Protein AF-A0A538DA56-F1 (afdb_monomer_lite)

Foldseek 3Di:
DVVLQVVQPVQVCCPDDDLADHPCLVVVLVVLLVVLVVLVVVCVVVVDLVSLVVSLVSLVVSLVSLVVNVVSQVVVVVVCVPPVDDDPGDRSSVPDDPVNSVVVNVVSVVVSVVSVCVSVPNPD

Sequence (124 aa):
MLSIWVARGGMQQAREPGSRIRPGLILSHFALAATGLVLWIIYVFTDSDALAWIAFVILLVVAVLGWTMFAIWWRRRQRAALAQAVDPGTPAEQNFPVAVVAGHGILAVTTVVLVFLTAIGVGD

pLDDT: mean 89.04, std 11.33, range [53.62, 98.44]

Radius of gyration: 17.09 Å; chains: 1; bounding box: 37×25×48 Å

Secondary structure (DSSP, 8-state):
-HHHHHHTTGGGGGGS-SS---HHHHHHHHHHHHHHHHHHHHHHHH--HHHHHHHHHHHHHHHHHHHHHHHHHHHHHHHHHHH----SS--GGGGS-HHHHHHHHHHHHHHHHHHHHHHTTTT-

Structure (mmCIF, N/CA/C/O backbone):
data_AF-A0A538DA56-F1
#
_entry.id   AF-A0A538DA56-F1
#
loop_
_atom_site.group_PDB
_atom_site.id
_atom_site.type_symbol
_atom_site.label_atom_id
_atom_site.label_alt_id
_atom_site.label_comp_id
_atom_site.label_asym_id
_atom_site.label_entity_id
_atom_site.label_seq_id
_atom_site.pdbx_PDB_ins_code
_atom_site.Cartn_x
_atom_site.Cartn_y
_atom_site.Cartn_z
_atom_site.occupancy
_atom_site.B_iso_or_equiv
_atom_site.auth_seq_id
_atom_site.auth_comp_id
_atom_site.auth_asym_id
_atom_site.auth_atom_id
_atom_site.pdbx_PDB_model_num
ATOM 1 N N . MET A 1 1 ? 7.966 4.261 -1.776 1.00 86.25 1 MET A N 1
ATOM 2 C CA . MET A 1 1 ? 7.848 3.874 -3.204 1.00 86.25 1 MET A CA 1
ATOM 3 C C . MET A 1 1 ? 7.3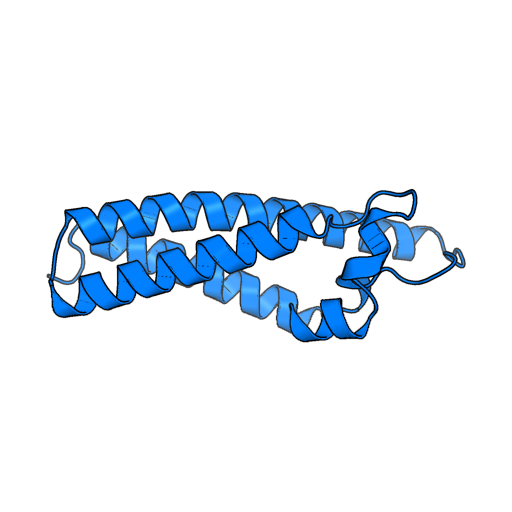75 5.024 -4.085 1.00 86.25 1 MET A C 1
ATOM 5 O O . MET A 1 1 ? 8.013 5.257 -5.103 1.00 86.25 1 MET A O 1
ATOM 9 N N . LEU A 1 2 ? 6.336 5.777 -3.692 1.00 88.38 2 LEU A N 1
ATOM 10 C CA . LEU A 1 2 ? 5.833 6.925 -4.465 1.00 88.38 2 LEU A CA 1
ATOM 11 C C . LEU A 1 2 ? 6.926 7.952 -4.821 1.00 88.38 2 LEU A C 1
ATOM 13 O O . LEU A 1 2 ? 7.031 8.354 -5.972 1.00 88.38 2 LEU A O 1
ATOM 17 N N . SER A 1 3 ? 7.794 8.303 -3.868 1.00 87.56 3 SER A N 1
ATOM 18 C CA . SER A 1 3 ? 8.925 9.217 -4.095 1.00 87.56 3 SER A CA 1
ATOM 19 C C . SER A 1 3 ? 9.888 8.727 -5.183 1.00 87.56 3 SER A C 1
ATOM 21 O O . SER A 1 3 ? 10.218 9.477 -6.095 1.00 87.56 3 SER A O 1
ATOM 23 N N . ILE A 1 4 ? 10.289 7.451 -5.131 1.00 88.06 4 ILE A N 1
ATOM 24 C CA . ILE A 1 4 ? 11.145 6.813 -6.147 1.00 88.06 4 ILE A CA 1
ATOM 25 C C . ILE A 1 4 ? 10.460 6.852 -7.515 1.00 88.06 4 ILE A C 1
ATOM 27 O O . ILE A 1 4 ? 11.106 7.125 -8.522 1.00 88.06 4 ILE A O 1
ATOM 31 N N . TRP A 1 5 ? 9.154 6.585 -7.550 1.00 89.81 5 TRP A N 1
ATOM 32 C CA . TRP A 1 5 ? 8.383 6.573 -8.786 1.00 89.81 5 TRP A CA 1
ATOM 33 C C . TRP A 1 5 ? 8.307 7.962 -9.433 1.00 89.81 5 TRP A C 1
ATOM 35 O O . TRP A 1 5 ? 8.593 8.095 -10.620 1.00 89.81 5 TRP A O 1
ATOM 45 N N . VAL A 1 6 ? 8.009 9.007 -8.651 1.00 88.00 6 VAL A N 1
ATOM 46 C CA . VAL A 1 6 ? 7.992 10.399 -9.135 1.00 88.00 6 VAL A CA 1
ATOM 47 C C . VAL A 1 6 ? 9.386 10.837 -9.592 1.00 88.00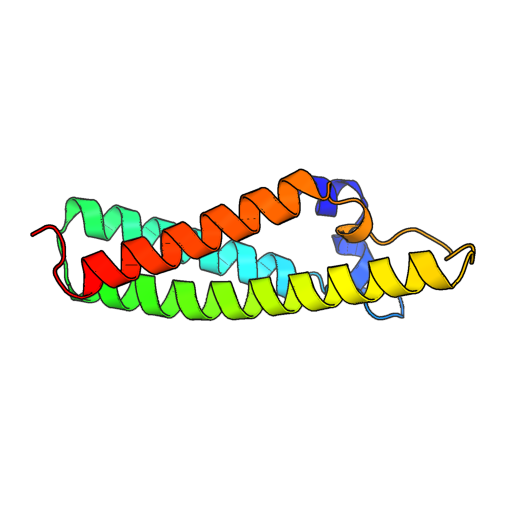 6 VAL A C 1
ATOM 49 O O . VAL A 1 6 ? 9.521 11.362 -10.695 1.00 88.00 6 VAL A O 1
ATOM 52 N N . ALA A 1 7 ? 10.429 10.556 -8.803 1.00 87.50 7 ALA A N 1
ATOM 53 C CA . ALA A 1 7 ? 11.812 10.921 -9.124 1.00 87.50 7 ALA A CA 1
ATOM 54 C C . ALA A 1 7 ? 12.328 10.276 -10.422 1.00 87.50 7 ALA A C 1
ATOM 56 O O . ALA A 1 7 ? 13.211 10.824 -11.073 1.00 87.50 7 ALA A O 1
ATOM 57 N N . ARG A 1 8 ? 11.773 9.122 -10.817 1.00 86.38 8 ARG A N 1
ATOM 58 C CA . ARG A 1 8 ? 12.119 8.413 -12.060 1.00 86.38 8 ARG A CA 1
ATOM 59 C C . ARG A 1 8 ? 11.127 8.657 -13.198 1.00 86.38 8 ARG A C 1
ATOM 61 O O . ARG A 1 8 ? 11.024 7.846 -14.114 1.00 86.38 8 ARG A O 1
ATOM 68 N N . GLY A 1 9 ? 10.388 9.763 -13.137 1.00 84.19 9 GLY A N 1
ATOM 69 C CA . GLY A 1 9 ? 9.533 10.211 -14.232 1.00 84.19 9 GLY A CA 1
ATOM 70 C C . GLY A 1 9 ? 8.204 9.458 -14.353 1.00 84.19 9 GLY A C 1
ATOM 71 O O . GLY A 1 9 ? 7.640 9.340 -15.441 1.00 84.19 9 GLY A O 1
ATOM 72 N N . GLY A 1 10 ? 7.688 8.919 -13.246 1.00 83.38 10 GLY A N 1
ATOM 73 C CA . GLY A 1 10 ? 6.438 8.162 -13.225 1.00 83.38 10 GLY A CA 1
ATOM 74 C C . GLY A 1 10 ? 5.235 8.914 -13.808 1.00 83.38 10 GLY A C 1
ATOM 75 O O . GLY A 1 10 ? 4.417 8.336 -14.521 1.00 83.38 10 GLY A O 1
ATOM 76 N N . MET A 1 11 ? 5.159 10.228 -13.588 1.00 85.75 11 MET A N 1
ATOM 77 C CA . MET A 1 11 ? 4.062 11.065 -14.093 1.00 85.75 11 MET A CA 1
ATOM 78 C C . MET A 1 11 ? 4.063 11.184 -15.624 1.00 85.75 11 MET A C 1
ATOM 80 O O . MET A 1 11 ? 3.003 11.298 -16.238 1.00 85.75 11 MET A O 1
ATOM 84 N N . GLN A 1 12 ? 5.238 11.121 -16.252 1.00 81.75 12 GLN A N 1
ATOM 85 C CA . GLN A 1 12 ? 5.404 11.217 -17.702 1.00 81.75 12 GLN A CA 1
ATOM 86 C C . GLN A 1 12 ? 5.040 9.900 -18.417 1.00 81.75 12 GLN A C 1
ATOM 88 O O . GLN A 1 12 ? 4.711 9.916 -19.603 1.00 81.75 12 GLN A O 1
ATOM 93 N N . GLN A 1 13 ? 4.983 8.773 -17.692 1.00 74.88 13 GLN A N 1
ATOM 94 C CA . GLN A 1 13 ? 4.715 7.440 -18.254 1.00 74.88 13 GLN A CA 1
ATOM 95 C C . GLN A 1 13 ? 3.283 7.237 -18.749 1.00 74.88 13 GLN A C 1
ATOM 97 O O . GLN A 1 13 ? 3.037 6.282 -19.480 1.00 74.88 13 GLN A O 1
ATOM 102 N N . ALA A 1 14 ? 2.343 8.125 -18.405 1.00 68.62 14 ALA A N 1
ATOM 103 C CA . ALA A 1 14 ? 0.975 8.063 -18.929 1.00 68.62 14 ALA A CA 1
ATOM 104 C C . ALA A 1 14 ? 0.904 8.192 -20.460 1.00 68.62 14 ALA A C 1
ATOM 106 O O . ALA A 1 14 ? -0.067 7.733 -21.056 1.00 68.62 14 ALA A O 1
ATOM 107 N N . ARG A 1 15 ? 1.902 8.835 -21.081 1.00 66.94 15 ARG A N 1
ATOM 108 C CA . ARG A 1 15 ? 1.935 9.111 -22.525 1.00 66.94 15 ARG A CA 1
ATOM 109 C C . ARG A 1 15 ? 2.710 8.066 -23.325 1.00 66.94 15 ARG A C 1
ATOM 111 O O . ARG A 1 15 ? 2.687 8.115 -24.549 1.00 66.94 15 ARG A O 1
ATOM 118 N N . GLU A 1 16 ? 3.391 7.136 -22.657 1.00 66.69 16 GLU A N 1
ATOM 119 C CA . GLU A 1 16 ? 4.249 6.159 -23.323 1.00 66.69 16 GLU A CA 1
ATOM 120 C C . GLU A 1 16 ? 3.545 4.804 -23.522 1.00 66.69 16 GLU A C 1
ATOM 122 O O . GLU A 1 16 ? 2.922 4.290 -22.588 1.00 66.69 16 GLU A O 1
ATOM 127 N N . PRO A 1 17 ? 3.662 4.181 -24.712 1.00 58.69 17 PRO A N 1
ATOM 128 C CA . PRO A 1 17 ? 3.107 2.856 -24.962 1.00 58.69 17 PRO A CA 1
ATOM 129 C C . PRO A 1 17 ? 3.749 1.772 -24.071 1.00 58.69 17 PRO A C 1
ATOM 131 O O . PRO A 1 17 ? 4.946 1.805 -23.769 1.00 58.69 17 PRO A O 1
ATOM 134 N N . GLY A 1 18 ? 2.957 0.771 -23.669 1.00 65.56 18 GLY A N 1
ATOM 135 C CA . GLY A 1 18 ? 3.429 -0.440 -22.980 1.00 65.56 18 GLY A CA 1
ATOM 136 C C . GLY A 1 18 ? 2.663 -0.802 -21.700 1.00 65.56 18 GLY A C 1
ATOM 137 O O . GLY A 1 18 ? 1.844 -0.039 -21.191 1.00 65.56 18 GLY A O 1
ATOM 138 N N . SER A 1 19 ? 2.937 -1.991 -21.147 1.00 65.00 19 SER A N 1
ATOM 139 C CA . SER A 1 19 ? 2.333 -2.463 -19.889 1.00 65.00 19 SER A CA 1
ATOM 140 C C . SER A 1 19 ? 3.048 -1.855 -18.671 1.00 65.00 19 SER A C 1
ATOM 142 O O . SER A 1 19 ? 3.893 -2.505 -18.046 1.00 65.00 19 SER A O 1
ATOM 144 N N . ARG A 1 20 ? 2.756 -0.586 -18.373 1.00 79.62 20 ARG A N 1
ATOM 145 C CA . ARG A 1 20 ? 3.302 0.157 -17.223 1.00 79.62 20 ARG A CA 1
ATOM 146 C C . ARG A 1 20 ? 2.229 0.392 -16.176 1.00 79.62 20 ARG A C 1
ATOM 148 O O . ARG A 1 20 ? 1.035 0.390 -16.490 1.00 79.62 20 ARG A O 1
ATOM 155 N N . ILE A 1 21 ? 2.644 0.624 -14.938 1.00 80.06 21 ILE A N 1
ATOM 156 C CA . ILE A 1 21 ? 1.698 1.055 -13.911 1.00 80.06 21 ILE A CA 1
ATOM 157 C C . ILE A 1 21 ? 1.238 2.482 -14.235 1.00 80.06 21 ILE A C 1
ATOM 159 O O . ILE A 1 21 ? 2.037 3.415 -14.278 1.00 80.06 21 ILE A O 1
ATOM 163 N N . ARG A 1 22 ? -0.066 2.656 -14.485 1.00 84.88 22 ARG A N 1
ATOM 164 C CA . ARG A 1 22 ? -0.641 3.967 -14.819 1.00 84.88 22 ARG A CA 1
ATOM 165 C C . ARG A 1 22 ? -0.553 4.908 -13.608 1.00 84.88 22 ARG A C 1
ATOM 167 O O . ARG A 1 22 ? -0.883 4.460 -12.508 1.00 84.88 22 ARG A O 1
ATOM 174 N N . PRO A 1 23 ? -0.240 6.206 -13.796 1.00 86.31 23 PRO A N 1
ATOM 175 C CA . PRO A 1 23 ? -0.251 7.195 -12.715 1.00 86.31 23 PRO A CA 1
ATOM 176 C C . PRO A 1 23 ? -1.523 7.176 -11.872 1.00 86.31 23 PRO A C 1
ATOM 178 O O . PRO A 1 23 ? -1.444 7.152 -10.649 1.00 86.31 23 PRO A O 1
ATOM 181 N N . GLY A 1 24 ? -2.690 7.088 -12.521 1.00 87.44 24 GLY A N 1
ATOM 182 C CA . GLY A 1 24 ? -3.973 7.001 -11.822 1.00 87.44 24 GLY A CA 1
ATOM 183 C C . GLY A 1 24 ? -4.044 5.824 -10.848 1.00 87.44 24 GLY A C 1
ATOM 184 O O . GLY A 1 24 ? -4.534 5.993 -9.746 1.00 87.44 24 GLY A O 1
ATOM 185 N N . LEU A 1 25 ? -3.476 4.662 -11.189 1.00 90.38 25 LEU A N 1
ATOM 186 C CA . LEU A 1 25 ? -3.514 3.485 -10.317 1.00 90.38 25 LEU A CA 1
ATOM 187 C C . LEU A 1 25 ? -2.681 3.691 -9.042 1.00 90.38 25 LEU A C 1
ATOM 189 O O . LEU A 1 25 ? -3.164 3.415 -7.947 1.00 90.38 25 LEU A O 1
ATOM 193 N N . ILE A 1 26 ? -1.457 4.219 -9.179 1.00 92.38 26 ILE A N 1
ATOM 194 C CA . ILE A 1 26 ? -0.571 4.513 -8.038 1.00 92.38 26 ILE A CA 1
ATOM 195 C C . ILE A 1 26 ? -1.172 5.598 -7.149 1.00 92.38 26 ILE A C 1
ATOM 197 O O . ILE A 1 26 ? -1.183 5.454 -5.927 1.00 92.38 26 ILE A O 1
ATOM 201 N N . LEU A 1 27 ? -1.668 6.678 -7.758 1.00 93.56 27 LEU A N 1
ATOM 202 C CA . LEU A 1 27 ? -2.240 7.802 -7.025 1.00 93.56 27 LEU A CA 1
ATOM 203 C C . LEU A 1 27 ? -3.537 7.404 -6.319 1.00 93.56 27 LEU A C 1
ATOM 205 O O . LEU A 1 27 ? -3.699 7.744 -5.153 1.00 93.56 27 LEU A O 1
ATOM 209 N N . SER A 1 28 ? -4.417 6.636 -6.968 1.00 95.00 28 SER A N 1
ATOM 210 C CA . SER A 1 28 ? -5.636 6.118 -6.338 1.00 95.00 28 SER A CA 1
ATOM 211 C C . SER A 1 28 ? -5.324 5.167 -5.187 1.00 95.00 28 SER A C 1
ATOM 213 O O . SER A 1 28 ? -5.925 5.303 -4.127 1.00 95.00 28 SER A O 1
ATOM 215 N N . HIS A 1 29 ? -4.366 4.248 -5.351 1.00 96.50 29 HIS A N 1
ATOM 216 C CA . HIS A 1 29 ? -3.936 3.370 -4.261 1.00 96.50 29 HIS A CA 1
ATOM 217 C C . HIS A 1 29 ? -3.409 4.178 -3.067 1.00 96.50 29 HIS A C 1
ATOM 219 O O . HIS A 1 29 ? -3.833 3.948 -1.938 1.00 96.50 29 HIS A O 1
ATOM 225 N N . PHE A 1 30 ? -2.531 5.156 -3.314 1.00 96.25 30 PHE A N 1
ATOM 226 C CA . PHE A 1 30 ? -1.973 6.001 -2.258 1.00 96.25 30 PHE A CA 1
ATOM 227 C C . PHE A 1 30 ? -3.039 6.861 -1.569 1.00 96.25 30 PHE A C 1
ATOM 229 O O . PHE A 1 30 ? -3.074 6.917 -0.343 1.00 96.25 30 PHE A O 1
ATOM 236 N N . ALA A 1 31 ? -3.919 7.503 -2.340 1.00 97.19 31 ALA A N 1
ATOM 237 C CA . ALA A 1 31 ? -4.983 8.343 -1.804 1.00 97.19 31 ALA A CA 1
ATOM 238 C C . ALA A 1 31 ? -5.958 7.529 -0.943 1.00 97.19 31 ALA A C 1
ATOM 240 O O . ALA A 1 31 ? -6.232 7.919 0.186 1.00 97.19 31 ALA A O 1
ATOM 241 N N . LEU A 1 32 ? -6.411 6.365 -1.427 1.00 97.44 32 LEU A N 1
ATOM 242 C CA . LEU A 1 32 ? -7.290 5.481 -0.657 1.00 97.44 32 LEU A CA 1
ATOM 243 C C . LEU A 1 32 ? -6.605 4.945 0.606 1.00 97.44 32 LEU A C 1
ATOM 245 O O . LEU A 1 32 ? -7.238 4.898 1.656 1.00 97.44 32 LEU A O 1
ATOM 249 N N . ALA A 1 33 ? -5.318 4.589 0.534 1.00 97.19 33 ALA A N 1
ATOM 250 C CA . ALA A 1 33 ? -4.555 4.158 1.704 1.00 97.19 33 ALA A CA 1
ATOM 251 C C . ALA A 1 33 ? -4.441 5.272 2.756 1.00 97.19 33 ALA A C 1
ATOM 253 O O . ALA A 1 33 ? -4.635 5.020 3.943 1.00 97.19 33 ALA A O 1
ATOM 254 N N . ALA A 1 34 ? -4.176 6.510 2.328 1.00 97.88 34 ALA A N 1
ATOM 255 C CA . ALA A 1 34 ? -4.128 7.664 3.220 1.00 97.88 34 ALA A CA 1
ATOM 256 C C . ALA A 1 34 ? -5.499 7.952 3.853 1.00 97.88 34 ALA A C 1
ATOM 258 O O . ALA A 1 34 ? -5.582 8.150 5.062 1.00 97.88 34 ALA A O 1
ATOM 259 N N . THR A 1 35 ? -6.580 7.915 3.067 1.00 98.31 35 THR A N 1
ATOM 260 C CA . THR A 1 35 ? -7.948 8.075 3.581 1.00 98.31 35 THR A CA 1
ATOM 261 C C . THR A 1 35 ? -8.306 6.979 4.582 1.00 98.31 35 THR A C 1
ATOM 263 O O . THR A 1 35 ? -8.796 7.290 5.664 1.00 98.31 35 THR A O 1
ATOM 266 N N . GLY A 1 36 ? -8.021 5.713 4.264 1.00 97.69 36 GLY A N 1
ATOM 267 C CA . GLY A 1 36 ? -8.251 4.590 5.173 1.00 97.69 36 GLY A CA 1
ATOM 268 C C . GLY A 1 36 ? -7.479 4.737 6.486 1.00 97.69 36 GLY A C 1
ATOM 269 O O . GLY A 1 36 ? -8.048 4.523 7.551 1.00 97.69 36 GLY A O 1
ATOM 270 N N . LEU A 1 37 ? -6.221 5.190 6.427 1.00 97.81 37 LEU A N 1
ATOM 271 C CA . LEU A 1 37 ? -5.413 5.460 7.619 1.00 97.81 37 LEU A CA 1
ATOM 272 C C . LEU A 1 37 ? -6.007 6.581 8.483 1.00 97.81 37 LEU A C 1
ATOM 274 O O . LEU A 1 37 ? -6.044 6.448 9.701 1.00 97.81 37 LEU A O 1
ATOM 278 N N . VAL A 1 38 ? -6.489 7.667 7.875 1.00 98.44 38 VAL A N 1
ATOM 279 C CA . VAL A 1 38 ? -7.149 8.755 8.616 1.00 98.44 38 VAL A CA 1
ATOM 280 C C . VAL A 1 38 ? -8.399 8.242 9.328 1.00 98.44 38 VAL A C 1
ATOM 282 O O . VAL A 1 38 ? -8.570 8.509 10.514 1.00 98.44 38 VAL A O 1
ATOM 285 N N . LEU A 1 39 ? -9.245 7.471 8.640 1.00 97.81 39 LEU A N 1
ATOM 286 C CA . LEU A 1 39 ? -10.447 6.892 9.248 1.00 97.81 39 LEU A CA 1
ATOM 287 C C . LEU A 1 39 ? -10.105 5.920 10.380 1.00 97.81 39 LEU A C 1
ATOM 289 O O . LEU A 1 39 ? -10.756 5.954 11.419 1.00 97.81 39 LEU A O 1
ATOM 293 N N . TRP A 1 40 ? -9.055 5.116 10.212 1.00 97.56 40 TRP A N 1
ATOM 294 C CA . TRP A 1 40 ? -8.552 4.234 11.262 1.00 97.56 40 TRP A CA 1
ATOM 295 C C . TRP A 1 40 ? -8.060 5.008 12.492 1.00 97.56 40 TRP A C 1
ATOM 297 O O . TRP A 1 40 ? -8.369 4.640 13.619 1.00 97.56 40 TRP A O 1
ATOM 307 N N . ILE A 1 41 ? -7.338 6.115 12.297 1.00 97.69 41 ILE A N 1
ATOM 308 C CA . ILE A 1 41 ? -6.897 6.976 13.404 1.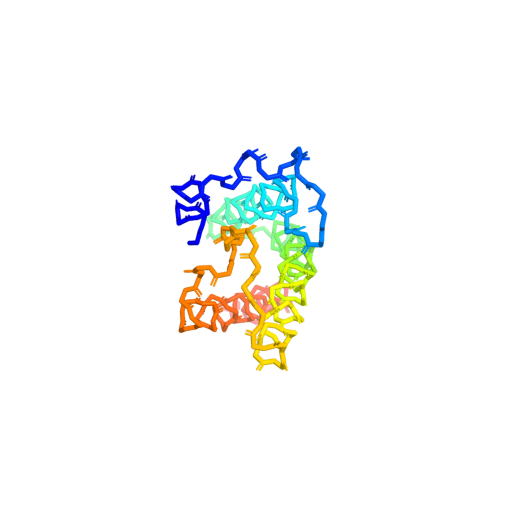00 97.69 41 ILE A CA 1
ATOM 309 C C . ILE A 1 41 ? -8.105 7.553 14.150 1.00 97.69 41 ILE A C 1
ATOM 311 O O . ILE A 1 41 ? -8.111 7.561 15.375 1.00 97.69 41 ILE A O 1
ATOM 315 N N . ILE A 1 42 ? -9.139 8.005 13.433 1.00 97.94 42 ILE A N 1
ATOM 316 C CA . ILE A 1 42 ? -10.376 8.490 14.063 1.00 97.94 42 ILE A CA 1
ATOM 317 C C . ILE A 1 42 ? -11.059 7.359 14.841 1.00 97.94 42 ILE A C 1
ATOM 319 O O . ILE A 1 42 ? -11.490 7.593 15.969 1.00 97.94 42 ILE A O 1
ATOM 323 N N . TYR A 1 43 ? -11.121 6.145 14.283 1.00 95.94 43 TYR A N 1
ATOM 324 C CA . TYR A 1 43 ? -11.636 4.966 14.985 1.00 95.94 43 TYR A CA 1
ATOM 325 C C . TYR A 1 43 ? -10.918 4.763 16.327 1.00 95.94 43 TYR A C 1
ATOM 327 O O . TYR A 1 43 ? -11.591 4.719 17.345 1.00 95.94 43 TYR A O 1
ATOM 335 N N . VAL A 1 44 ? -9.582 4.787 16.365 1.00 96.44 44 VAL A N 1
ATOM 336 C CA . VAL A 1 44 ? -8.808 4.604 17.611 1.00 96.44 44 VAL A CA 1
ATOM 337 C C . VAL A 1 44 ? -9.195 5.599 18.722 1.00 96.44 44 VAL A C 1
ATOM 339 O O . VAL A 1 44 ? -9.080 5.274 19.898 1.00 96.44 44 VAL A O 1
ATOM 342 N N . PHE A 1 45 ? -9.663 6.804 18.381 1.00 97.62 45 PHE A N 1
ATOM 343 C CA . PHE A 1 45 ? -10.116 7.793 19.370 1.00 97.62 45 PHE A CA 1
ATOM 344 C C . PHE A 1 45 ? -11.604 7.716 19.715 1.00 97.62 45 PHE A C 1
ATOM 346 O O . 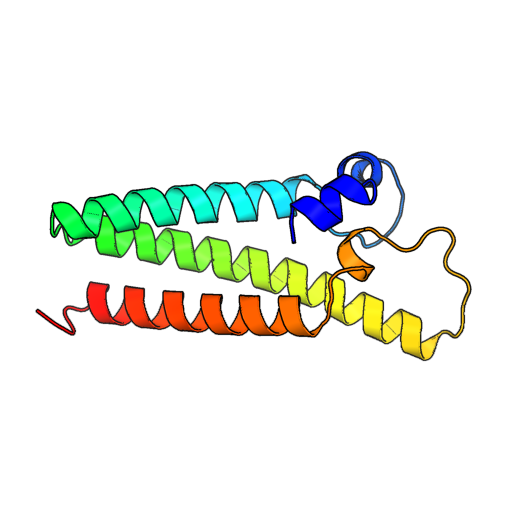PHE A 1 45 ? -12.014 8.226 20.755 1.00 97.62 45 PHE A O 1
ATOM 353 N N . THR A 1 46 ? -12.420 7.179 18.811 1.00 96.88 46 THR A N 1
ATOM 354 C CA . THR A 1 46 ? -13.888 7.226 18.906 1.00 96.88 46 THR A CA 1
ATOM 355 C C . THR A 1 46 ? -14.513 5.880 19.229 1.00 96.88 46 THR A C 1
ATOM 357 O O . THR A 1 46 ? -15.682 5.852 19.600 1.00 96.88 46 THR A O 1
ATOM 360 N N . ASP A 1 47 ? -13.753 4.801 19.054 1.00 94.75 47 ASP A N 1
ATOM 361 C CA . ASP A 1 47 ? -14.162 3.409 19.223 1.00 94.75 47 ASP A CA 1
ATOM 362 C C . ASP A 1 47 ? -15.458 3.063 18.471 1.00 94.75 47 ASP A C 1
ATOM 364 O O . ASP A 1 47 ? -16.357 2.379 18.946 1.00 94.75 47 ASP A O 1
ATOM 368 N N . SER A 1 48 ? -15.609 3.635 17.274 1.00 96.56 48 SER A N 1
ATOM 369 C CA . SER A 1 48 ? -16.812 3.457 16.465 1.00 96.56 48 SER A CA 1
ATOM 370 C C . SER A 1 48 ? -16.708 2.223 15.569 1.00 96.56 48 SER A C 1
ATOM 372 O O . SER A 1 48 ? -15.993 2.254 14.563 1.00 96.56 48 SER A O 1
ATOM 374 N N . ASP A 1 49 ? -17.521 1.199 15.842 1.00 94.50 49 ASP A N 1
ATOM 375 C CA . ASP A 1 49 ? -17.643 -0.006 15.001 1.00 94.50 49 ASP A CA 1
ATOM 376 C C . ASP A 1 49 ? -17.852 0.326 13.519 1.00 94.50 49 ASP A C 1
ATOM 378 O O . ASP A 1 49 ? -17.258 -0.280 12.624 1.00 94.50 49 ASP A O 1
ATOM 382 N N . ALA A 1 50 ? -18.675 1.342 13.238 1.00 96.25 50 ALA A N 1
ATOM 383 C CA . ALA A 1 50 ? -18.934 1.789 11.876 1.00 96.25 50 ALA A CA 1
ATOM 384 C C . ALA A 1 50 ? -17.645 2.248 11.172 1.00 96.25 50 ALA A C 1
ATOM 386 O O . ALA A 1 50 ? -17.429 1.914 10.006 1.00 96.25 50 ALA A O 1
ATOM 387 N N . LEU A 1 51 ? -16.768 2.981 11.867 1.00 96.38 51 LEU A N 1
ATOM 388 C CA . LEU A 1 51 ? -15.490 3.422 11.308 1.00 96.38 51 LEU A CA 1
ATOM 389 C C . LEU A 1 51 ? -14.515 2.260 11.111 1.00 96.38 51 LEU A C 1
ATOM 391 O O . LEU A 1 51 ? -13.834 2.244 10.084 1.00 96.38 51 LEU A O 1
ATOM 395 N N . ALA A 1 52 ? -14.482 1.280 12.021 1.00 95.56 52 ALA A N 1
ATOM 396 C CA . ALA A 1 52 ? -13.666 0.077 11.857 1.00 95.56 52 ALA A CA 1
ATOM 397 C C . ALA A 1 52 ? -14.057 -0.691 10.582 1.00 95.56 52 ALA A C 1
ATOM 399 O O . ALA A 1 52 ? -13.201 -0.986 9.742 1.00 95.56 52 ALA A O 1
ATOM 400 N N . TRP A 1 53 ? -15.358 -0.919 10.366 1.00 98.06 53 TRP A N 1
ATOM 401 C CA . TRP A 1 53 ? -15.862 -1.586 9.161 1.00 98.06 53 TRP A CA 1
ATOM 402 C C . TRP A 1 53 ? -15.619 -0.781 7.879 1.00 98.06 53 TRP A C 1
ATOM 404 O O . TRP A 1 53 ? -15.201 -1.349 6.867 1.00 98.06 53 TRP A O 1
ATOM 414 N N . ILE A 1 54 ? -15.825 0.542 7.899 1.00 98.06 54 ILE A N 1
ATOM 415 C CA . ILE A 1 54 ? -15.541 1.400 6.737 1.00 98.06 54 ILE A CA 1
ATOM 416 C C . ILE A 1 54 ? -14.045 1.364 6.394 1.00 98.06 54 ILE A C 1
ATOM 418 O O . ILE A 1 54 ? -13.684 1.173 5.228 1.00 98.06 54 ILE A O 1
ATOM 422 N N . ALA A 1 55 ? -13.168 1.516 7.391 1.00 96.38 55 ALA A N 1
ATOM 423 C CA . ALA A 1 55 ? -11.721 1.453 7.202 1.00 96.38 55 ALA A CA 1
ATOM 424 C C . ALA A 1 55 ? -11.289 0.086 6.650 1.00 96.38 55 ALA A C 1
ATOM 426 O O . ALA A 1 55 ? -10.482 0.029 5.719 1.00 96.38 55 ALA A O 1
ATOM 427 N N . PHE A 1 56 ? -11.878 -1.004 7.151 1.00 97.94 56 PHE A N 1
ATOM 428 C CA . PHE A 1 56 ? -11.631 -2.353 6.652 1.00 97.94 56 PHE A CA 1
ATOM 429 C C . PHE A 1 56 ? -12.018 -2.511 5.175 1.00 97.94 56 PHE A C 1
ATOM 431 O O . PHE A 1 56 ? -11.205 -2.964 4.368 1.00 97.94 56 PHE A O 1
ATOM 438 N N . VAL A 1 57 ? -13.220 -2.083 4.779 1.00 98.44 57 VAL A N 1
ATOM 439 C CA . VAL A 1 57 ? -13.667 -2.163 3.376 1.00 98.44 57 VAL A CA 1
ATOM 440 C C . VAL A 1 57 ? -12.757 -1.344 2.456 1.00 98.44 57 VAL A C 1
ATOM 442 O O . VAL A 1 57 ? -12.368 -1.822 1.387 1.00 98.44 57 VAL A O 1
ATOM 445 N N . ILE A 1 58 ? -12.352 -0.141 2.875 1.00 98.00 58 ILE A N 1
ATOM 446 C CA . ILE A 1 58 ? -11.384 0.672 2.124 1.00 98.00 58 ILE A CA 1
ATOM 447 C C . ILE A 1 58 ? -10.049 -0.068 1.991 1.00 98.00 58 ILE A C 1
ATOM 449 O O . ILE A 1 58 ? -9.488 -0.114 0.894 1.00 98.00 58 ILE A O 1
ATOM 453 N N . LEU A 1 59 ? -9.557 -0.695 3.064 1.00 97.56 59 LEU A N 1
ATOM 454 C CA . LEU A 1 59 ? -8.328 -1.489 3.029 1.00 97.56 59 LEU A CA 1
ATOM 455 C C . LEU A 1 59 ? -8.412 -2.665 2.051 1.00 97.56 59 LEU A C 1
ATOM 457 O O . LEU A 1 59 ? -7.427 -2.933 1.364 1.00 97.56 59 LEU A O 1
ATOM 461 N N . LEU A 1 60 ? -9.567 -3.323 1.911 1.00 98.25 60 LEU A N 1
ATOM 462 C CA . LEU A 1 60 ? -9.751 -4.375 0.904 1.00 98.25 60 LEU A CA 1
ATOM 463 C C . LEU A 1 60 ? -9.602 -3.828 -0.522 1.00 98.25 60 LEU A C 1
ATOM 465 O O . LEU A 1 60 ? -8.897 -4.418 -1.343 1.00 98.25 60 LEU A O 1
ATOM 469 N N . VAL A 1 61 ? -10.197 -2.667 -0.815 1.00 98.38 61 VAL A N 1
ATOM 470 C CA . VAL A 1 61 ? -10.036 -2.002 -2.121 1.00 98.38 61 VAL A CA 1
ATOM 471 C C . VAL A 1 61 ? -8.571 -1.623 -2.357 1.00 98.38 61 VAL A C 1
ATOM 473 O O . VAL A 1 61 ? -8.017 -1.893 -3.426 1.00 98.38 61 VAL A O 1
ATOM 476 N N . VAL A 1 62 ? -7.911 -1.051 -1.348 1.00 98.25 62 VAL A N 1
ATOM 477 C CA . VAL A 1 62 ? -6.481 -0.706 -1.385 1.00 98.25 62 VAL A CA 1
ATOM 478 C C . VAL A 1 62 ? -5.621 -1.942 -1.659 1.00 98.25 62 VAL A C 1
ATOM 480 O O . VAL A 1 62 ? -4.712 -1.866 -2.492 1.00 98.25 62 VAL A O 1
ATOM 483 N N . ALA A 1 63 ? -5.919 -3.074 -1.015 1.00 97.56 63 ALA A N 1
ATOM 484 C CA . ALA A 1 63 ? -5.209 -4.338 -1.181 1.00 97.56 63 ALA A CA 1
ATOM 485 C C . ALA A 1 63 ? -5.363 -4.900 -2.600 1.00 97.56 63 ALA A C 1
ATOM 487 O O . ALA A 1 63 ? -4.370 -5.306 -3.204 1.00 97.56 63 ALA A O 1
ATOM 488 N N . VAL A 1 64 ? -6.568 -4.847 -3.178 1.00 98.12 64 VAL A N 1
ATOM 489 C CA . VAL A 1 64 ? -6.801 -5.245 -4.577 1.00 98.12 64 VAL A CA 1
ATOM 490 C C . VAL A 1 64 ? -5.981 -4.374 -5.532 1.00 98.12 64 VAL A C 1
ATOM 492 O O . VAL A 1 64 ? -5.277 -4.899 -6.399 1.00 98.12 64 VAL A O 1
ATOM 495 N N . LEU A 1 65 ? -5.999 -3.048 -5.361 1.00 96.06 65 LEU A N 1
ATOM 496 C CA . LEU A 1 65 ? -5.196 -2.140 -6.190 1.00 96.06 65 LEU A CA 1
ATOM 497 C C . LEU A 1 65 ? -3.691 -2.423 -6.049 1.00 96.06 65 LEU A C 1
ATOM 499 O O . LEU A 1 65 ? -2.988 -2.538 -7.057 1.00 96.06 65 LEU A O 1
ATOM 503 N N . GLY A 1 66 ? -3.213 -2.608 -4.815 1.00 95.50 66 GLY A N 1
ATOM 504 C CA . GLY A 1 66 ? -1.820 -2.940 -4.513 1.00 95.50 66 GLY A CA 1
ATOM 505 C C . GLY A 1 66 ? -1.385 -4.270 -5.134 1.00 95.50 66 GLY A C 1
ATOM 506 O O . GLY A 1 66 ? -0.327 -4.343 -5.762 1.00 95.50 66 GLY A O 1
ATOM 507 N N . TRP A 1 67 ? -2.232 -5.301 -5.064 1.00 96.50 67 TRP A N 1
ATOM 508 C CA . TRP A 1 67 ? -1.995 -6.591 -5.715 1.00 96.50 67 TRP A CA 1
ATOM 509 C C . TRP A 1 67 ? -1.924 -6.462 -7.236 1.00 96.50 67 TRP A C 1
ATOM 511 O O . TRP A 1 67 ? -1.036 -7.025 -7.878 1.00 96.50 67 TRP A O 1
ATOM 521 N N . THR A 1 68 ? -2.816 -5.664 -7.825 1.00 95.00 68 THR A N 1
ATOM 522 C CA . THR A 1 68 ? -2.824 -5.411 -9.271 1.00 95.00 68 THR A CA 1
ATOM 523 C C . THR A 1 68 ? -1.505 -4.771 -9.714 1.00 95.00 68 THR A C 1
ATOM 525 O O . THR A 1 68 ? -0.891 -5.202 -10.694 1.00 95.00 68 THR A O 1
ATOM 528 N N . MET A 1 69 ? -1.027 -3.781 -8.956 1.00 94.12 69 MET A N 1
ATOM 529 C CA . MET A 1 69 ? 0.267 -3.132 -9.172 1.00 94.12 69 MET A CA 1
ATOM 530 C C . MET A 1 69 ? 1.438 -4.109 -9.013 1.00 94.12 69 MET A C 1
ATOM 532 O O . MET A 1 69 ? 2.314 -4.153 -9.881 1.00 94.12 69 MET A O 1
ATOM 536 N N . PHE A 1 70 ? 1.432 -4.929 -7.959 1.00 93.94 70 PHE A N 1
ATOM 537 C CA . PHE A 1 70 ? 2.441 -5.962 -7.721 1.00 93.94 70 PHE A CA 1
ATOM 538 C C . PHE A 1 70 ? 2.498 -6.976 -8.869 1.00 93.94 70 PHE A C 1
ATOM 540 O O . PHE A 1 70 ? 3.576 -7.267 -9.383 1.00 93.94 70 PHE A O 1
ATOM 547 N N . ALA A 1 71 ? 1.348 -7.448 -9.353 1.00 93.00 71 ALA A N 1
ATOM 548 C CA . ALA A 1 71 ? 1.268 -8.386 -10.467 1.00 93.00 71 ALA A CA 1
ATOM 549 C C . ALA A 1 71 ? 1.795 -7.789 -11.784 1.00 93.00 71 ALA A C 1
ATOM 551 O O . ALA A 1 71 ? 2.394 -8.500 -12.593 1.00 93.00 71 ALA A O 1
ATOM 552 N N . ILE A 1 72 ? 1.579 -6.492 -12.040 1.00 90.94 72 ILE A N 1
ATOM 553 C CA . ILE A 1 72 ? 2.171 -5.795 -13.197 1.00 90.94 72 ILE A CA 1
ATOM 554 C C . ILE A 1 72 ? 3.694 -5.709 -13.038 1.00 90.94 72 ILE A C 1
ATOM 556 O O . ILE A 1 72 ? 4.431 -6.091 -13.952 1.00 90.94 72 ILE A O 1
ATOM 560 N N . TRP A 1 73 ? 4.160 -5.258 -11.871 1.00 91.69 73 TRP A N 1
ATOM 561 C CA . TRP A 1 73 ? 5.580 -5.113 -11.554 1.00 91.69 73 TRP A CA 1
ATOM 562 C C . TRP A 1 73 ? 6.341 -6.441 -11.673 1.00 91.69 73 TRP A C 1
ATOM 564 O O . TRP A 1 73 ? 7.364 -6.505 -12.361 1.00 91.69 73 TRP A O 1
ATOM 574 N N . TRP A 1 74 ? 5.802 -7.507 -11.077 1.00 90.69 74 TRP A N 1
ATOM 575 C CA . TRP A 1 74 ? 6.396 -8.842 -11.044 1.00 90.69 74 TRP A CA 1
ATOM 576 C C . TRP A 1 74 ? 6.469 -9.481 -12.431 1.00 90.69 74 TRP A C 1
ATOM 578 O O . TRP A 1 74 ? 7.544 -9.905 -12.859 1.00 90.69 74 TRP A O 1
ATOM 588 N N . ARG A 1 75 ? 5.356 -9.483 -13.184 1.00 88.81 75 ARG A N 1
ATOM 589 C CA . ARG A 1 75 ? 5.316 -10.043 -14.548 1.00 88.81 75 ARG A CA 1
ATOM 590 C C . ARG A 1 75 ? 6.344 -9.385 -15.460 1.00 88.81 75 ARG A C 1
ATOM 592 O O . ARG A 1 75 ? 6.980 -10.063 -16.263 1.00 88.81 75 ARG A O 1
ATOM 599 N N . ARG A 1 76 ? 6.526 -8.066 -15.352 1.00 84.75 76 ARG A N 1
ATOM 600 C CA . ARG A 1 76 ? 7.499 -7.352 -16.184 1.00 84.75 76 ARG A CA 1
ATOM 601 C C . ARG A 1 76 ? 8.937 -7.663 -15.784 1.00 84.75 76 ARG A C 1
ATOM 603 O O . ARG A 1 76 ? 9.767 -7.866 -16.665 1.00 84.75 76 ARG A O 1
ATOM 610 N N . ARG A 1 77 ? 9.212 -7.784 -14.485 1.00 85.19 77 ARG A N 1
ATOM 611 C CA . ARG A 1 77 ? 10.530 -8.186 -13.987 1.00 85.19 77 ARG A CA 1
ATOM 612 C C . ARG A 1 77 ? 10.916 -9.593 -14.454 1.00 85.19 77 ARG A C 1
ATOM 614 O O . ARG A 1 77 ? 12.045 -9.794 -14.889 1.00 85.19 77 ARG A O 1
ATOM 621 N N . GLN A 1 78 ? 9.970 -10.537 -14.439 1.00 85.56 78 GLN A N 1
ATOM 622 C CA . GLN A 1 78 ? 10.177 -11.885 -14.982 1.00 85.56 78 GLN A CA 1
ATOM 623 C C . GLN A 1 78 ? 10.470 -11.862 -16.488 1.00 85.56 78 GLN A C 1
ATOM 625 O O . GLN A 1 78 ? 11.417 -12.500 -16.935 1.00 85.56 78 GLN A O 1
ATOM 630 N N . ARG A 1 79 ? 9.709 -11.088 -17.275 1.00 81.88 79 ARG A N 1
ATOM 631 C CA . ARG A 1 79 ? 9.964 -10.940 -18.720 1.00 81.88 79 ARG A CA 1
ATOM 632 C C . ARG A 1 79 ? 11.338 -10.339 -19.013 1.00 81.88 79 ARG A C 1
ATOM 634 O O . ARG A 1 79 ? 12.021 -10.830 -19.902 1.00 81.88 79 ARG A O 1
ATOM 641 N N . ALA A 1 80 ? 11.753 -9.319 -18.261 1.00 76.31 80 ALA A N 1
ATOM 642 C CA . ALA A 1 80 ? 13.072 -8.708 -18.413 1.00 76.31 80 ALA A CA 1
ATOM 643 C C . ALA A 1 80 ? 14.208 -9.701 -18.106 1.00 76.31 80 ALA A C 1
ATOM 645 O O . ALA A 1 80 ? 15.184 -9.756 -18.847 1.00 76.31 80 ALA A O 1
ATOM 646 N N . ALA A 1 81 ? 14.054 -10.529 -17.066 1.00 77.00 81 ALA A N 1
ATOM 647 C CA . ALA A 1 81 ? 15.023 -11.574 -16.734 1.00 77.00 81 ALA A CA 1
ATOM 648 C C . ALA A 1 81 ? 15.158 -12.638 -17.841 1.00 77.00 81 ALA A C 1
ATOM 650 O O . ALA A 1 81 ? 16.253 -13.138 -18.077 1.00 77.00 81 ALA A O 1
ATOM 651 N N . LEU A 1 82 ? 14.060 -12.962 -18.533 1.00 73.75 82 LEU A N 1
ATOM 652 C CA . LEU A 1 82 ? 14.044 -13.949 -19.618 1.00 73.75 82 LEU A CA 1
ATOM 653 C C . LEU A 1 82 ? 14.565 -13.400 -20.954 1.00 73.75 82 LEU A C 1
ATOM 655 O O . LEU A 1 82 ? 15.085 -14.165 -21.759 1.00 73.75 82 LEU A O 1
ATOM 659 N N . ALA A 1 83 ? 14.406 -12.101 -21.217 1.00 66.44 83 ALA A N 1
ATOM 660 C CA . ALA A 1 83 ? 14.610 -11.552 -22.555 1.00 66.44 83 ALA A CA 1
ATOM 661 C C . ALA A 1 83 ? 16.055 -11.125 -22.882 1.00 66.44 83 ALA A C 1
ATOM 663 O O . ALA A 1 83 ? 16.318 -10.880 -24.053 1.00 66.44 83 ALA A O 1
ATOM 664 N N . GLN A 1 84 ? 16.971 -10.969 -21.908 1.00 61.84 84 GLN A N 1
ATOM 665 C CA . GLN A 1 84 ? 18.290 -10.296 -22.076 1.00 61.84 84 GLN A CA 1
ATOM 666 C C . GLN A 1 84 ? 18.244 -8.963 -22.872 1.00 61.84 84 GLN A C 1
ATOM 668 O O . GLN A 1 84 ? 19.273 -8.430 -23.280 1.00 61.84 84 GLN A O 1
ATOM 673 N N . ALA A 1 85 ? 17.052 -8.411 -23.109 1.00 55.84 85 ALA A N 1
ATOM 674 C CA . ALA A 1 85 ? 16.821 -7.378 -24.100 1.00 55.84 85 ALA A CA 1
ATOM 675 C C . ALA A 1 85 ? 16.950 -5.994 -23.468 1.00 55.84 85 ALA A C 1
ATOM 677 O O . ALA A 1 85 ? 16.399 -5.720 -22.399 1.00 55.84 85 ALA A O 1
ATOM 678 N N . VAL A 1 86 ? 17.656 -5.115 -24.177 1.00 53.62 86 VAL A N 1
ATOM 679 C CA . VAL A 1 86 ? 17.740 -3.680 -23.904 1.00 53.62 86 VAL A CA 1
ATOM 680 C C . VAL A 1 86 ? 16.353 -3.069 -24.152 1.00 53.62 86 VAL A C 1
ATOM 682 O O . VAL A 1 86 ? 16.006 -2.747 -25.285 1.00 53.62 86 VAL A O 1
ATOM 685 N N . ASP A 1 87 ? 15.532 -2.963 -23.102 1.00 57.03 87 ASP A N 1
ATOM 686 C CA . ASP A 1 87 ? 14.272 -2.202 -23.124 1.00 57.03 87 ASP A CA 1
ATOM 687 C C . ASP A 1 87 ? 14.630 -0.699 -23.141 1.00 57.03 87 ASP A C 1
ATOM 689 O O . ASP A 1 87 ? 15.364 -0.250 -22.248 1.00 57.03 87 ASP A O 1
ATOM 693 N N . PRO A 1 88 ? 14.180 0.097 -24.132 1.00 55.50 88 PRO A N 1
ATOM 694 C CA . PRO A 1 88 ? 14.428 1.532 -24.157 1.00 55.50 88 PRO A CA 1
ATOM 695 C C . PRO A 1 88 ? 13.710 2.188 -22.970 1.00 55.50 88 PRO A C 1
ATOM 697 O O . PRO A 1 88 ? 12.499 2.386 -22.980 1.00 55.50 88 PRO A O 1
ATOM 700 N N . GLY A 1 89 ? 14.475 2.514 -21.928 1.00 67.00 89 GLY A N 1
ATOM 701 C CA . GLY A 1 89 ? 13.994 3.208 -20.735 1.00 67.00 89 GLY A CA 1
ATOM 702 C C . GLY A 1 89 ? 13.333 2.286 -19.709 1.00 67.00 89 GLY A C 1
ATOM 703 O O . GLY A 1 89 ? 12.155 1.943 -19.805 1.00 67.00 89 GLY A O 1
ATOM 704 N N . THR A 1 90 ? 14.074 1.946 -18.652 1.00 74.06 90 THR A N 1
ATOM 705 C CA . THR A 1 90 ? 13.540 1.201 -17.506 1.00 74.06 90 THR A CA 1
ATOM 706 C C . THR A 1 90 ? 12.359 1.957 -16.876 1.00 74.06 90 THR A C 1
ATOM 708 O O . THR A 1 90 ? 12.552 3.070 -16.376 1.00 74.06 90 THR A O 1
ATOM 711 N N . PRO A 1 91 ? 11.150 1.367 -16.822 1.00 80.94 91 PRO A N 1
ATOM 712 C CA . PRO A 1 91 ? 9.986 1.988 -16.192 1.00 80.94 91 PRO A CA 1
ATOM 713 C C . PRO A 1 91 ? 10.246 2.338 -14.730 1.00 80.94 91 PRO A C 1
ATOM 715 O O . PRO A 1 91 ? 10.999 1.652 -14.035 1.00 80.94 91 PRO A O 1
ATOM 718 N N . ALA A 1 92 ? 9.569 3.363 -14.225 1.00 83.31 92 ALA A N 1
ATOM 719 C CA . ALA A 1 92 ? 9.838 3.932 -12.907 1.00 83.31 92 ALA A CA 1
ATOM 720 C C . ALA A 1 92 ? 9.603 2.889 -11.807 1.00 83.31 92 ALA A C 1
ATOM 722 O O . ALA A 1 92 ? 10.420 2.768 -10.897 1.00 83.31 92 ALA A O 1
ATOM 723 N N . GLU A 1 93 ? 8.557 2.071 -11.941 1.00 80.56 93 GLU A N 1
ATOM 724 C CA . GLU A 1 93 ? 8.220 0.991 -11.016 1.00 80.56 93 GLU A CA 1
ATOM 725 C C . GLU A 1 93 ? 9.263 -0.136 -10.972 1.00 80.56 93 GLU A C 1
ATOM 727 O O . GLU A 1 93 ? 9.437 -0.777 -9.937 1.00 80.56 93 GLU A O 1
ATOM 732 N N . GLN A 1 94 ? 10.015 -0.374 -12.052 1.00 86.56 94 GLN A N 1
ATOM 733 C CA . GLN A 1 94 ? 11.033 -1.439 -12.083 1.00 86.56 94 GLN A CA 1
ATOM 734 C C . GLN A 1 94 ? 12.267 -1.116 -11.237 1.00 86.56 94 GLN A C 1
ATOM 736 O O . GLN A 1 94 ? 13.096 -1.985 -10.965 1.00 86.56 94 GLN A O 1
ATOM 741 N N . ASN A 1 95 ? 12.343 0.120 -10.761 1.00 87.06 95 ASN A N 1
ATOM 742 C CA . ASN A 1 95 ? 13.401 0.600 -9.899 1.00 87.06 95 ASN A CA 1
ATOM 743 C C . ASN A 1 95 ? 13.094 0.474 -8.406 1.00 87.06 95 ASN A C 1
ATOM 745 O O . ASN A 1 95 ? 13.903 0.885 -7.571 1.00 87.06 95 ASN A O 1
ATOM 749 N N . PHE A 1 96 ? 11.922 -0.049 -8.053 1.00 89.19 96 PHE A N 1
ATOM 750 C CA . PHE A 1 96 ? 11.615 -0.342 -6.664 1.00 89.19 96 PHE A CA 1
ATOM 751 C C . PHE A 1 96 ? 12.538 -1.454 -6.145 1.00 89.19 96 PHE A C 1
ATOM 753 O O . PHE A 1 96 ? 12.610 -2.522 -6.763 1.00 89.19 96 PHE A O 1
ATOM 760 N N . PRO A 1 97 ? 13.237 -1.241 -5.012 1.00 92.88 97 PRO A N 1
ATOM 761 C CA . PRO A 1 97 ? 14.019 -2.298 -4.384 1.00 92.88 97 PRO A CA 1
ATOM 762 C C . PRO A 1 97 ? 13.105 -3.448 -3.954 1.00 92.88 97 PRO A C 1
ATOM 764 O O . PRO A 1 97 ? 12.099 -3.218 -3.284 1.00 92.88 97 PRO A O 1
ATOM 767 N N . VAL A 1 98 ? 13.470 -4.689 -4.292 1.00 92.81 98 VAL A N 1
ATOM 768 C CA . VAL A 1 98 ? 12.658 -5.885 -3.990 1.00 92.81 98 VAL A CA 1
ATOM 769 C C . VAL A 1 98 ? 12.358 -5.995 -2.494 1.00 92.81 98 VAL A C 1
ATOM 771 O O . VAL A 1 98 ? 11.218 -6.253 -2.123 1.00 92.81 98 VAL A O 1
ATOM 774 N N . ALA A 1 99 ? 13.345 -5.715 -1.637 1.00 93.88 99 ALA A N 1
ATOM 775 C CA . ALA A 1 99 ? 13.170 -5.717 -0.185 1.00 93.88 99 ALA A CA 1
ATOM 776 C C . ALA A 1 99 ? 12.091 -4.722 0.282 1.00 93.88 99 ALA A C 1
ATOM 778 O O . ALA A 1 99 ? 11.296 -5.042 1.159 1.00 93.88 99 ALA A O 1
ATOM 779 N N . VAL A 1 100 ? 12.012 -3.540 -0.340 1.00 95.44 100 VAL A N 1
ATOM 780 C CA . VAL A 1 100 ? 10.999 -2.524 -0.010 1.00 95.44 100 VAL A CA 1
ATOM 781 C C . VAL A 1 100 ? 9.614 -2.962 -0.483 1.00 95.44 100 VAL A C 1
ATOM 783 O O . VAL A 1 100 ? 8.638 -2.754 0.233 1.00 95.44 100 VAL A O 1
ATOM 786 N N . VAL A 1 101 ? 9.515 -3.591 -1.660 1.00 95.06 101 VAL A N 1
ATOM 787 C CA . VAL A 1 101 ? 8.248 -4.150 -2.164 1.00 95.06 101 VAL A CA 1
ATOM 788 C C . VAL A 1 101 ? 7.745 -5.266 -1.252 1.00 95.06 101 VAL A C 1
ATOM 790 O O . VAL A 1 101 ? 6.587 -5.240 -0.844 1.00 95.06 101 VAL A O 1
ATOM 793 N N . ALA A 1 102 ? 8.622 -6.203 -0.884 1.00 94.81 102 ALA A N 1
ATOM 794 C CA . ALA A 1 102 ? 8.294 -7.298 0.021 1.00 94.81 102 ALA A CA 1
ATOM 795 C C . ALA A 1 102 ? 7.890 -6.784 1.411 1.00 94.81 102 ALA A C 1
ATOM 797 O O . ALA A 1 102 ? 6.839 -7.165 1.917 1.00 94.81 102 ALA A O 1
ATOM 798 N N . GLY A 1 103 ? 8.671 -5.865 1.991 1.00 97.62 103 GLY A N 1
ATOM 799 C CA . GLY A 1 103 ? 8.369 -5.267 3.292 1.00 97.62 103 GLY A CA 1
ATOM 800 C C . GLY A 1 103 ? 7.029 -4.533 3.303 1.00 97.62 103 GLY A C 1
ATOM 801 O O . GLY A 1 103 ? 6.235 -4.714 4.219 1.00 97.62 103 GLY A O 1
ATOM 802 N N . HIS A 1 104 ? 6.727 -3.768 2.251 1.00 96.81 104 HIS A N 1
ATOM 803 C CA . HIS A 1 104 ? 5.420 -3.129 2.108 1.00 96.81 104 HIS A CA 1
ATOM 804 C C . HIS A 1 104 ? 4.279 -4.148 2.001 1.00 96.81 104 HIS A C 1
ATOM 806 O O . HIS A 1 104 ? 3.255 -3.965 2.650 1.00 96.81 104 HIS A O 1
ATOM 812 N N . GLY A 1 105 ? 4.456 -5.220 1.220 1.00 96.50 105 GLY A N 1
ATOM 813 C CA . GLY A 1 105 ? 3.456 -6.282 1.085 1.00 96.50 105 GLY A CA 1
ATOM 814 C C . GLY A 1 105 ? 3.166 -6.990 2.409 1.00 96.50 105 GLY A C 1
ATOM 815 O O . GLY A 1 105 ? 2.004 -7.171 2.757 1.00 96.50 105 GLY A O 1
ATOM 816 N N . ILE A 1 106 ? 4.208 -7.319 3.178 1.00 98.19 106 ILE A N 1
ATOM 817 C CA . ILE A 1 106 ? 4.069 -7.917 4.514 1.00 98.19 106 ILE A CA 1
ATOM 818 C C . ILE A 1 106 ? 3.305 -6.969 5.440 1.00 98.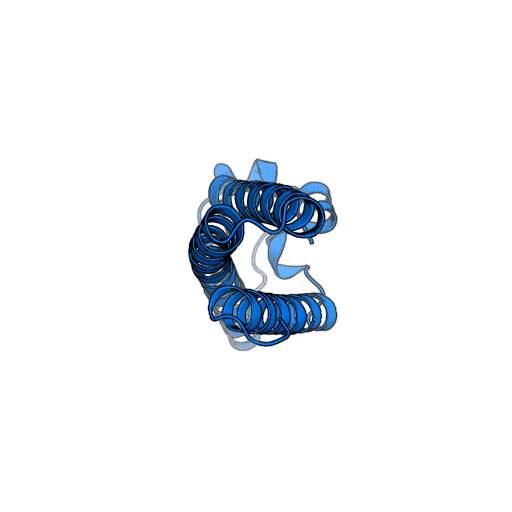19 106 ILE A C 1
ATOM 820 O O . ILE A 1 106 ? 2.321 -7.379 6.046 1.00 98.19 106 ILE A O 1
ATOM 824 N N . LEU A 1 107 ? 3.711 -5.697 5.506 1.00 97.69 107 LEU A N 1
ATOM 825 C CA . LEU A 1 107 ? 3.025 -4.698 6.328 1.00 97.69 107 LEU A CA 1
ATOM 826 C C . LEU A 1 107 ? 1.556 -4.543 5.926 1.00 97.69 107 LEU A C 1
ATOM 828 O O . LEU A 1 107 ? 0.698 -4.509 6.798 1.00 97.69 107 LEU A O 1
ATOM 832 N N . ALA A 1 108 ? 1.257 -4.507 4.626 1.00 97.25 108 ALA A N 1
ATOM 833 C CA . ALA A 1 108 ? -0.111 -4.402 4.133 1.00 97.25 108 ALA A CA 1
ATOM 834 C C . ALA A 1 108 ? -0.974 -5.597 4.568 1.00 97.25 108 ALA A C 1
ATOM 836 O O . ALA A 1 108 ? -2.086 -5.396 5.052 1.00 97.25 108 ALA A O 1
ATOM 837 N N . VAL A 1 109 ? -0.461 -6.827 4.447 1.00 98.31 109 VAL A N 1
ATOM 838 C CA . VAL A 1 109 ? -1.168 -8.035 4.908 1.00 98.31 109 VAL A CA 1
ATOM 839 C C . VAL A 1 109 ? -1.401 -7.978 6.415 1.00 98.31 109 VAL A C 1
ATOM 841 O O . VAL A 1 109 ? -2.525 -8.199 6.861 1.00 98.31 109 VAL A O 1
ATOM 844 N N . THR A 1 110 ? -0.377 -7.620 7.194 1.00 98.38 110 THR A N 1
ATOM 845 C CA . THR A 1 110 ? -0.502 -7.463 8.647 1.00 98.38 110 THR A CA 1
ATOM 846 C C . THR A 1 110 ? -1.575 -6.439 9.006 1.00 98.38 110 THR A C 1
ATOM 848 O O . THR A 1 110 ? -2.421 -6.724 9.844 1.00 98.38 110 THR A O 1
ATOM 851 N N . THR A 1 111 ? -1.599 -5.274 8.353 1.00 97.75 111 THR A N 1
ATOM 852 C CA . THR A 1 111 ? -2.619 -4.245 8.599 1.00 97.75 111 THR A CA 1
ATOM 853 C C . THR A 1 111 ? -4.025 -4.748 8.292 1.00 97.75 111 THR A C 1
ATOM 855 O O . THR A 1 111 ? -4.920 -4.536 9.101 1.00 97.75 111 THR A O 1
ATOM 858 N N . VAL A 1 112 ? -4.230 -5.439 7.167 1.00 97.94 112 VAL A N 1
ATOM 859 C CA . VAL A 1 112 ? -5.544 -6.005 6.819 1.00 97.94 112 VAL A CA 1
ATOM 860 C C . VAL A 1 112 ? -6.004 -7.007 7.877 1.00 97.94 112 VAL A C 1
ATOM 862 O O . VAL A 1 112 ? -7.154 -6.946 8.302 1.00 97.94 112 VAL A O 1
ATOM 865 N N . VAL A 1 113 ? -5.114 -7.899 8.322 1.00 98.38 113 VAL A N 1
ATOM 866 C CA . VAL A 1 113 ? -5.432 -8.892 9.358 1.00 98.38 113 VAL A CA 1
ATOM 867 C C . VAL A 1 113 ? -5.768 -8.210 10.680 1.00 98.38 113 VAL A C 1
ATOM 869 O O . VAL A 1 113 ? -6.797 -8.522 11.264 1.00 98.38 113 VAL A O 1
ATOM 872 N N . LEU A 1 114 ? -4.942 -7.267 11.137 1.00 97.38 114 LEU A N 1
ATOM 873 C CA . LEU A 1 114 ? -5.175 -6.572 12.403 1.00 97.38 114 LEU A CA 1
ATOM 874 C C . LEU A 1 114 ? -6.487 -5.785 12.382 1.00 97.38 114 LEU A C 1
ATOM 876 O O . LEU A 1 114 ? -7.297 -5.952 13.283 1.00 97.38 114 LEU A O 1
ATOM 880 N N . VAL A 1 115 ? -6.738 -5.001 11.330 1.00 97.06 115 VAL A N 1
ATOM 881 C CA . VAL A 1 115 ? -7.986 -4.233 11.204 1.00 97.06 115 VAL A CA 1
ATOM 882 C C . VAL A 1 115 ? -9.202 -5.154 11.123 1.00 97.06 115 VAL A C 1
ATOM 884 O O . VAL A 1 115 ? -10.231 -4.841 11.710 1.00 97.06 115 VAL A O 1
ATOM 887 N N . PHE A 1 116 ? -9.097 -6.299 10.439 1.00 97.62 116 PHE A N 1
ATOM 888 C CA . PHE A 1 116 ? -10.175 -7.286 10.411 1.00 97.62 116 PHE A CA 1
ATOM 889 C C . PHE A 1 116 ? -10.465 -7.857 11.798 1.00 97.62 116 PHE A C 1
ATOM 891 O O . PHE A 1 116 ? -11.623 -7.894 12.198 1.00 97.62 116 PHE A O 1
ATOM 898 N N . LEU A 1 117 ? -9.424 -8.286 12.520 1.00 97.75 117 LEU A N 1
ATOM 899 C CA . LEU A 1 117 ? -9.554 -8.833 13.870 1.00 97.75 117 LEU A CA 1
ATOM 900 C C . LEU A 1 117 ? -10.208 -7.817 14.810 1.00 97.75 117 LEU A C 1
ATOM 902 O O . LEU A 1 117 ? -11.153 -8.161 15.512 1.00 97.75 117 LEU A O 1
ATOM 906 N N . THR A 1 118 ? -9.774 -6.561 14.757 1.00 96.19 118 THR A N 1
ATOM 907 C CA . THR A 1 118 ? -10.401 -5.481 15.521 1.00 96.19 118 THR A CA 1
ATOM 908 C C . THR A 1 118 ? -11.859 -5.258 15.107 1.00 96.19 118 THR A C 1
ATOM 910 O O . THR A 1 118 ? -12.727 -5.192 15.962 1.00 96.19 118 THR A O 1
ATOM 913 N N . ALA A 1 119 ? -12.175 -5.231 13.808 1.00 95.06 119 ALA A N 1
ATOM 914 C CA . ALA A 1 119 ? -13.547 -5.013 13.332 1.00 95.06 119 ALA A CA 1
ATOM 915 C C . ALA A 1 119 ? -14.541 -6.119 13.744 1.00 95.06 119 ALA A C 1
ATOM 917 O O . ALA A 1 119 ? -15.750 -5.886 13.741 1.00 95.06 119 ALA A O 1
ATOM 918 N N . ILE A 1 120 ? -14.054 -7.320 14.077 1.00 97.31 120 ILE A N 1
ATOM 919 C CA . ILE A 1 120 ? -14.873 -8.426 14.599 1.00 97.31 120 ILE A CA 1
ATOM 920 C C . ILE A 1 120 ? -14.841 -8.534 16.136 1.00 97.31 120 ILE A C 1
ATOM 922 O O . ILE A 1 120 ? -15.330 -9.528 16.672 1.00 97.31 120 ILE A O 1
ATOM 926 N N . GLY A 1 121 ? -14.270 -7.545 16.830 1.00 92.31 121 GLY A N 1
ATOM 927 C CA . GLY A 1 121 ? -14.255 -7.442 18.293 1.00 92.31 121 GLY A CA 1
ATOM 928 C C . GLY A 1 121 ? -13.131 -8.211 18.992 1.00 92.31 121 GLY A C 1
ATOM 929 O O . GLY A 1 121 ? -13.249 -8.578 20.159 1.00 92.31 121 GLY A O 1
ATOM 930 N N . VAL A 1 122 ? -12.039 -8.540 18.292 1.00 94.75 122 VAL A N 1
ATOM 931 C CA . VAL A 1 122 ? -10.864 -9.136 18.945 1.00 94.75 122 VAL A CA 1
ATOM 932 C C . VAL A 1 122 ? -10.029 -8.032 19.587 1.00 94.75 122 VAL A C 1
ATOM 934 O O . VAL A 1 122 ? -9.407 -7.240 18.878 1.00 94.75 122 VAL A O 1
ATOM 937 N N . GLY A 1 123 ? -9.921 -8.066 20.916 1.00 79.69 123 GLY A N 1
ATOM 938 C CA . GLY A 1 123 ? -9.094 -7.136 21.694 1.00 79.69 123 GLY A CA 1
ATOM 939 C C . GLY A 1 123 ? -9.877 -6.127 22.534 1.00 79.69 123 GLY A C 1
ATOM 940 O O . GLY A 1 123 ? -9.232 -5.387 23.276 1.00 79.69 123 GLY A O 1
ATOM 941 N N . ASP A 1 124 ? -11.208 -6.150 22.440 1.00 72.50 124 ASP A N 1
ATOM 942 C CA . ASP A 1 124 ? -12.152 -5.445 23.319 1.00 72.50 124 ASP A CA 1
ATOM 943 C C . ASP A 1 124 ? -12.378 -6.222 2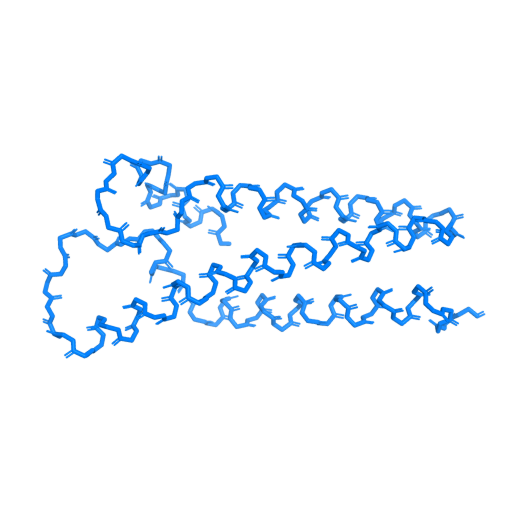4.632 1.00 72.50 124 ASP A C 1
ATOM 945 O O . ASP A 1 124 ? -12.530 -5.574 25.695 1.00 72.50 124 ASP A O 1
#